Protein AF-G0QFH8-F1 (afdb_monomer)

Nearest PDB structures (foldseek):
  2va8-assembly2_B  TM=8.471E-01  e=3.613E-07  Saccharolobus solfataricus
  2zj8-assembly1_A  TM=8.072E-01  e=3.430E-07  Pyrococcus furiosus
  2zj5-assembly1_A  TM=8.383E-01  e=4.357E-06  Pyrococcus furiosus
  9bh6-assembly1_A  TM=7.697E-01  e=3.164E-03  Homo sapiens
  5a9j-assembly2_B  TM=7.483E-01  e=5.316E-03  Homo sapiens

Secondary structure (DSSP, 8-state):
-PPPPHHHHHHHHHHHHHHGGG-SSPPPPTTSTTHHHHHHHHHHHHHHHHHTTT--HHHHHHHHTPPTTHHHHHHHHHHHHHHHHHHHHHTS---HHHHHHHHHHHHHHHHHHHT--GGGHHHHTSTT--HHHHHHHHHTT--SGGGT--

Sequence (150 aa):
SPRVKDREFEEISQALMDAEKYILEPVPEEWDMEFESFVENMKNSLMMRAWISELDEERIMEKYNIAPGGIRSKMQNADWLLYGAKELVRTKDMDTENNKVQNDLKKLRLRLEHGIKEELLNLIKYDQIGRVRARKLYDYGIRTRKTLER

Solvent-accessible surface area (backbone atoms only — not comparable to full-atom values): 8788 Å² total; per-residue (Å²): 130,87,78,84,48,75,75,54,47,55,57,49,50,53,52,44,66,77,40,49,94,74,55,92,64,84,84,65,51,90,86,41,88,58,26,66,60,51,54,50,51,51,52,52,51,52,50,52,52,41,33,26,65,54,52,56,66,67,60,49,25,65,76,68,72,45,58,92,67,43,64,59,54,52,36,53,53,49,44,55,52,50,50,51,52,45,54,60,51,65,76,46,78,89,46,76,65,49,52,50,51,48,51,53,48,54,51,49,42,56,22,51,74,54,30,30,45,78,83,43,58,62,44,49,81,42,101,83,42,52,50,71,56,37,49,52,38,42,76,72,69,40,58,42,70,82,64,75,78,115

Radius of gyration: 17.85 Å; Cα contacts (8 Å, |Δi|>4): 103; chains: 1; bounding box: 45×38×46 Å

pLDDT: mean 87.67, std 11.32, range [39.19, 97.5]

Foldseek 3Di:
DDDQDPVLVVVLVVLCVVCVVVDPDDQDDPPDPCNVVVSVVSLLVVLLVCLLVVNDPVVSCVVSVADVCRLVVSLVVVLVVLVVVLVVLVVDDDDPVSVVSNVVSVQSNLSSNQSHYSQLPQVVPDPPAGRVNSVVCVVVVNSHVVVVVD

Mean predicted aligned error: 5.98 Å

Structure (mmCIF, N/CA/C/O backbone):
data_AF-G0QFH8-F1
#
_entry.id   AF-G0QFH8-F1
#
loop_
_atom_site.group_PDB
_atom_site.id
_atom_site.type_symbol
_atom_site.label_atom_id
_atom_site.label_alt_id
_atom_site.label_comp_id
_atom_site.label_asym_id
_atom_site.label_entity_id
_atom_site.label_seq_id
_atom_site.pdbx_PDB_ins_code
_atom_site.Cartn_x
_atom_site.Cartn_y
_atom_site.Cartn_z
_atom_site.occupancy
_atom_site.B_iso_or_equiv
_atom_site.auth_seq_id
_atom_site.auth_comp_id
_atom_site.auth_asym_id
_atom_site.auth_atom_id
_atom_site.pdbx_PDB_model_num
ATOM 1 N N . SER A 1 1 ? 21.463 -4.779 -5.655 1.00 39.19 1 SER A N 1
ATOM 2 C CA . SER A 1 1 ? 20.412 -5.268 -4.743 1.00 39.19 1 SER A CA 1
ATOM 3 C C . SER A 1 1 ? 20.473 -6.791 -4.653 1.00 39.19 1 SER A C 1
ATOM 5 O O . SER A 1 1 ? 21.162 -7.385 -5.476 1.00 39.19 1 SER A O 1
ATOM 7 N N . PRO A 1 2 ? 19.889 -7.466 -3.642 1.00 46.34 2 PRO A N 1
ATOM 8 C CA . PRO A 1 2 ? 19.888 -8.929 -3.616 1.00 46.34 2 PRO A CA 1
ATOM 9 C C . PRO A 1 2 ? 19.012 -9.485 -4.753 1.00 46.34 2 PRO A C 1
ATOM 11 O O . PRO A 1 2 ? 17.877 -9.049 -4.923 1.00 46.34 2 PRO A O 1
ATOM 14 N N . ARG A 1 3 ? 19.563 -10.440 -5.513 1.00 57.16 3 ARG A N 1
ATOM 15 C CA . ARG A 1 3 ? 18.937 -11.128 -6.657 1.00 57.16 3 ARG A CA 1
ATOM 16 C C . ARG A 1 3 ? 17.608 -11.776 -6.247 1.00 57.16 3 ARG A C 1
ATOM 18 O O . ARG A 1 3 ? 17.550 -12.442 -5.212 1.00 57.16 3 ARG A O 1
ATOM 25 N N . VAL A 1 4 ? 16.567 -11.586 -7.055 1.00 60.78 4 VAL A N 1
ATOM 26 C CA . VAL A 1 4 ? 15.242 -12.210 -6.880 1.00 60.78 4 VAL A CA 1
ATOM 27 C C . VAL A 1 4 ? 15.413 -13.730 -6.904 1.00 60.78 4 VAL A C 1
ATOM 29 O O . VAL A 1 4 ? 16.074 -14.260 -7.794 1.00 60.78 4 VAL A O 1
ATOM 32 N N . LYS A 1 5 ? 14.881 -14.433 -5.901 1.00 64.62 5 LYS A N 1
ATOM 33 C CA . LYS A 1 5 ? 14.944 -15.903 -5.835 1.00 64.62 5 LYS A CA 1
ATOM 34 C C . LYS A 1 5 ? 13.899 -16.514 -6.773 1.00 64.62 5 LYS A C 1
ATOM 36 O O . LYS A 1 5 ? 12.812 -15.960 -6.889 1.00 64.62 5 LYS A O 1
ATOM 41 N N . ASP A 1 6 ? 14.150 -17.701 -7.324 1.00 64.44 6 ASP A N 1
ATOM 42 C CA . ASP A 1 6 ? 13.234 -18.381 -8.266 1.00 64.44 6 ASP A CA 1
ATOM 43 C C . ASP A 1 6 ? 11.779 -18.470 -7.760 1.00 64.44 6 ASP A C 1
ATOM 45 O O . ASP A 1 6 ? 10.831 -18.253 -8.508 1.00 64.44 6 ASP A O 1
ATOM 49 N N . ARG A 1 7 ? 11.578 -18.690 -6.451 1.00 66.31 7 ARG A N 1
ATOM 50 C CA . ARG A 1 7 ? 10.234 -18.718 -5.842 1.00 66.31 7 ARG A CA 1
ATOM 51 C C . ARG A 1 7 ? 9.554 -17.344 -5.780 1.00 66.31 7 ARG A C 1
ATOM 53 O O . ARG A 1 7 ? 8.333 -17.258 -5.806 1.00 66.31 7 ARG A O 1
ATOM 60 N N . GLU A 1 8 ? 10.327 -16.270 -5.631 1.00 72.06 8 GLU A N 1
ATOM 61 C CA . GLU A 1 8 ? 9.797 -14.902 -5.705 1.00 72.06 8 GLU A CA 1
ATOM 62 C C . GLU A 1 8 ? 9.424 -14.552 -7.151 1.00 72.06 8 GLU A C 1
ATOM 64 O O . GLU A 1 8 ? 8.462 -13.819 -7.370 1.00 72.06 8 GLU A O 1
ATOM 69 N N . PHE A 1 9 ? 10.147 -15.109 -8.126 1.00 77.62 9 PHE A N 1
ATOM 70 C CA . PHE A 1 9 ? 9.899 -14.878 -9.544 1.00 77.62 9 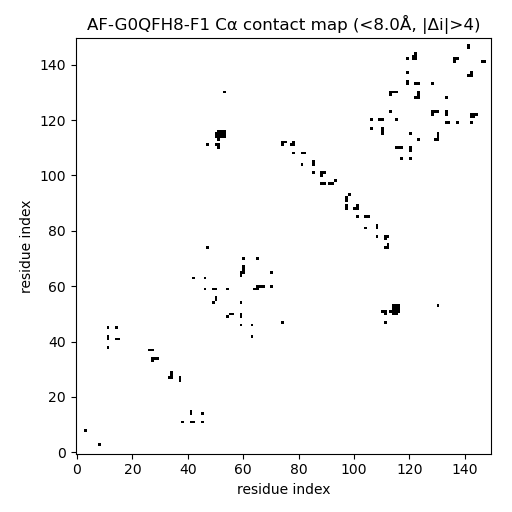PHE A CA 1
ATOM 71 C C . PHE A 1 9 ? 8.551 -15.437 -10.007 1.00 77.62 9 PHE A C 1
ATOM 73 O O . PHE A 1 9 ? 7.846 -14.767 -10.755 1.00 77.62 9 PHE A O 1
ATOM 80 N N . GLU A 1 10 ? 8.142 -16.609 -9.515 1.00 83.81 10 GLU A N 1
ATOM 81 C CA . GLU A 1 10 ? 6.825 -17.188 -9.819 1.00 83.81 10 GLU A CA 1
ATOM 82 C C . GLU A 1 10 ? 5.674 -16.299 -9.311 1.00 83.81 10 GLU A C 1
ATOM 84 O O . GLU A 1 10 ? 4.750 -15.983 -10.059 1.00 83.81 10 GLU A O 1
ATOM 89 N N . GLU A 1 11 ? 5.755 -15.814 -8.064 1.00 87.69 11 GLU A N 1
ATOM 90 C CA . GLU A 1 11 ? 4.745 -14.902 -7.505 1.00 87.69 11 GLU A CA 1
ATOM 91 C C . GLU A 1 11 ? 4.701 -13.568 -8.263 1.00 87.69 11 GLU A C 1
ATOM 93 O O . GLU A 1 11 ? 3.619 -13.037 -8.524 1.00 87.69 11 GLU A O 1
ATOM 98 N N . ILE A 1 12 ? 5.867 -13.024 -8.623 1.00 88.81 12 ILE A N 1
ATOM 99 C CA . ILE A 1 12 ? 5.962 -11.781 -9.394 1.00 88.81 12 ILE A CA 1
ATOM 100 C C . ILE A 1 12 ? 5.398 -11.976 -10.802 1.00 88.81 12 ILE A C 1
ATOM 102 O O . ILE A 1 12 ? 4.635 -11.127 -11.254 1.00 88.81 12 ILE A O 1
ATOM 106 N N . SER A 1 13 ? 5.703 -13.094 -11.457 1.00 87.56 13 SER A N 1
ATOM 107 C CA . SER A 1 13 ? 5.196 -13.419 -12.794 1.00 87.56 13 SER A CA 1
ATOM 108 C C . SER A 1 13 ? 3.678 -13.557 -12.791 1.00 87.56 13 SER A C 1
ATOM 110 O O . SER A 1 13 ? 3.005 -12.972 -13.635 1.00 87.56 13 SER A O 1
ATOM 112 N N . GLN A 1 14 ? 3.110 -14.248 -11.798 1.00 90.50 14 GLN A N 1
ATOM 113 C CA . GLN A 1 14 ? 1.656 -14.339 -11.665 1.00 90.50 14 GLN A CA 1
ATOM 114 C C . GLN A 1 14 ? 1.031 -12.960 -11.425 1.00 90.50 14 GLN A C 1
ATOM 116 O O . GLN A 1 14 ? 0.042 -12.595 -12.057 1.00 90.50 14 GLN A O 1
ATOM 121 N N . ALA A 1 15 ? 1.622 -12.163 -10.533 1.00 90.69 15 ALA A N 1
ATOM 122 C CA . ALA A 1 15 ? 1.137 -10.816 -10.261 1.00 90.69 15 ALA A CA 1
ATOM 123 C C . ALA A 1 15 ? 1.234 -9.894 -11.480 1.00 90.69 15 ALA A C 1
ATOM 125 O O . ALA A 1 15 ? 0.400 -9.002 -11.628 1.00 90.69 15 ALA A O 1
ATOM 126 N N . LEU A 1 16 ? 2.237 -10.103 -12.332 1.00 90.31 16 LEU A N 1
ATOM 127 C CA . LEU A 1 16 ? 2.412 -9.391 -13.585 1.00 90.31 16 LEU A CA 1
ATOM 128 C C . LEU A 1 16 ? 1.297 -9.736 -14.573 1.00 90.31 16 LEU A C 1
ATOM 130 O O . LEU A 1 16 ? 0.679 -8.822 -15.106 1.00 90.31 16 LEU A O 1
ATOM 134 N N . MET A 1 17 ? 0.981 -11.022 -14.745 1.00 89.31 17 MET A N 1
ATOM 135 C CA . MET A 1 17 ? -0.143 -11.460 -15.583 1.00 89.31 17 MET A CA 1
ATOM 136 C C . MET A 1 17 ? -1.471 -10.857 -15.100 1.00 89.31 17 MET A C 1
ATOM 138 O O . MET A 1 17 ? -2.245 -10.328 -15.893 1.00 89.31 17 MET A O 1
ATOM 142 N N . ASP A 1 18 ? -1.716 -10.855 -13.785 1.00 90.88 18 ASP A N 1
ATOM 143 C CA . ASP A 1 18 ? -2.934 -10.269 -13.207 1.00 90.88 18 ASP A CA 1
ATOM 144 C C . ASP A 1 18 ? -3.017 -8.743 -13.419 1.00 90.88 18 ASP A C 1
ATOM 146 O O . ASP A 1 18 ? -4.111 -8.165 -13.482 1.00 90.88 18 ASP A O 1
ATOM 150 N N . ALA A 1 19 ? -1.859 -8.079 -13.475 1.00 88.94 19 ALA A N 1
ATOM 151 C CA . ALA A 1 19 ? -1.735 -6.631 -13.557 1.00 88.94 19 ALA A CA 1
ATOM 152 C C . ALA A 1 19 ? -1.512 -6.099 -14.979 1.00 88.94 19 ALA A C 1
ATOM 154 O O . ALA A 1 19 ? -1.596 -4.886 -15.149 1.00 88.94 19 ALA A O 1
ATOM 155 N N . GLU A 1 20 ? -1.278 -6.962 -15.972 1.00 88.19 20 GLU A N 1
ATOM 156 C CA . GLU A 1 20 ? -0.832 -6.625 -17.335 1.00 88.19 20 GLU A CA 1
ATOM 157 C C . GLU A 1 20 ? -1.610 -5.449 -17.939 1.00 88.19 20 GLU A C 1
ATOM 159 O O . GLU A 1 20 ? -1.031 -4.460 -18.380 1.00 88.19 20 GLU A O 1
ATOM 164 N N . LYS A 1 21 ? -2.943 -5.487 -17.844 1.00 89.38 21 LYS A N 1
ATOM 165 C CA . LYS A 1 21 ? -3.837 -4.446 -18.380 1.00 89.38 21 LYS A CA 1
ATOM 166 C C . LYS A 1 21 ? -3.710 -3.061 -17.727 1.00 89.38 21 LYS A C 1
ATOM 168 O O . LYS A 1 21 ? -4.331 -2.112 -18.198 1.00 89.38 21 LYS A O 1
ATOM 173 N N . TYR A 1 22 ? -3.012 -2.957 -16.601 1.00 87.94 22 TYR A N 1
ATOM 174 C CA . TYR A 1 22 ? -2.794 -1.715 -15.859 1.00 87.94 22 TYR A CA 1
ATOM 175 C C . TYR A 1 22 ? -1.369 -1.173 -16.018 1.00 87.94 22 TYR A C 1
ATOM 177 O O . TYR A 1 22 ? -1.083 -0.084 -15.519 1.00 87.94 22 TYR A O 1
ATOM 185 N N . ILE A 1 23 ? -0.474 -1.917 -16.671 1.00 88.94 23 ILE A N 1
ATOM 186 C CA . ILE A 1 23 ? 0.908 -1.496 -16.894 1.00 88.94 23 ILE A CA 1
ATOM 187 C C . ILE A 1 23 ? 0.917 -0.499 -18.052 1.00 88.94 23 ILE A C 1
ATOM 189 O O . ILE A 1 23 ? 0.347 -0.746 -19.111 1.00 88.94 23 ILE A O 1
ATOM 193 N N . LEU A 1 24 ? 1.523 0.665 -17.821 1.00 88.19 24 LEU A N 1
ATOM 194 C CA . LEU A 1 24 ? 1.532 1.773 -18.784 1.00 88.19 24 LEU A CA 1
ATOM 195 C C . LEU A 1 24 ? 2.690 1.687 -19.786 1.00 88.19 24 LEU A C 1
ATOM 197 O O . LEU A 1 24 ? 2.717 2.436 -20.760 1.00 88.19 24 LEU A O 1
ATOM 201 N N . GLU A 1 25 ? 3.638 0.790 -19.533 1.00 88.00 25 GLU A N 1
ATOM 202 C CA . GLU A 1 25 ? 4.867 0.596 -20.294 1.00 88.00 25 GLU A CA 1
ATOM 203 C C . GLU A 1 25 ? 5.018 -0.893 -20.643 1.00 88.00 25 GLU A C 1
ATOM 205 O O . GLU A 1 25 ? 4.493 -1.746 -19.921 1.00 88.00 25 GLU A O 1
ATOM 210 N N . PRO A 1 26 ? 5.710 -1.241 -21.739 1.00 89.38 26 PRO A N 1
ATOM 211 C CA . PRO A 1 26 ? 6.034 -2.631 -22.035 1.00 89.38 26 PRO A CA 1
ATOM 212 C C . PRO A 1 26 ? 6.816 -3.275 -20.887 1.00 89.38 26 PRO A C 1
ATOM 214 O O . PRO A 1 26 ? 7.676 -2.637 -20.280 1.00 89.38 26 PRO A O 1
ATOM 217 N N . VAL A 1 27 ? 6.533 -4.547 -20.608 1.00 90.81 27 VAL A N 1
ATOM 218 C CA . VAL A 1 27 ? 7.342 -5.337 -19.675 1.00 90.81 27 VAL A CA 1
ATOM 219 C C . VAL A 1 27 ? 8.731 -5.532 -20.297 1.00 90.81 27 VAL A C 1
ATOM 221 O O . VAL A 1 27 ? 8.790 -6.041 -21.417 1.00 90.81 27 VAL A O 1
ATOM 224 N N . PRO A 1 28 ? 9.826 -5.141 -19.616 1.00 91.94 28 PRO A N 1
ATOM 225 C CA . PRO A 1 28 ? 11.178 -5.375 -20.117 1.00 91.94 28 PRO A CA 1
ATOM 226 C C . PRO A 1 28 ? 11.508 -6.870 -20.188 1.00 91.94 28 PRO A C 1
ATOM 228 O O . PRO A 1 28 ? 11.037 -7.657 -19.363 1.00 91.94 28 PRO A O 1
ATOM 231 N N . GLU A 1 29 ? 12.358 -7.245 -21.133 1.00 90.00 29 GLU A N 1
ATOM 232 C CA . GLU A 1 29 ? 12.920 -8.590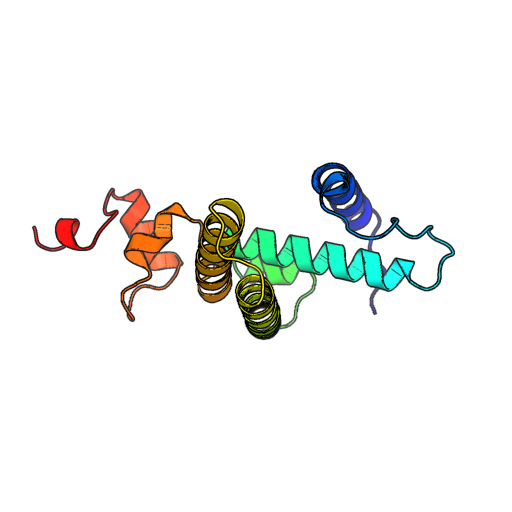 -21.251 1.00 90.00 29 GLU A CA 1
ATOM 233 C C . GLU A 1 29 ? 14.065 -8.797 -20.246 1.00 90.00 29 GLU A C 1
ATOM 235 O O . GLU A 1 29 ? 14.674 -7.841 -19.774 1.00 90.00 29 GLU A O 1
ATOM 240 N N . GLU A 1 30 ? 14.425 -10.046 -19.934 1.00 87.88 30 GLU A N 1
ATOM 241 C CA . GLU A 1 30 ? 15.436 -10.349 -18.897 1.00 87.88 30 GLU A CA 1
ATOM 242 C C . GLU A 1 30 ? 16.832 -9.761 -19.171 1.00 87.88 30 GLU A C 1
ATOM 244 O O . GLU A 1 30 ? 17.624 -9.570 -18.244 1.00 87.88 30 GLU A O 1
ATOM 249 N N . TRP A 1 31 ? 17.156 -9.510 -20.440 1.00 89.19 31 TRP A N 1
ATOM 250 C CA . TRP A 1 31 ? 18.428 -8.920 -20.864 1.00 89.19 31 TRP A CA 1
ATOM 251 C C . TRP A 1 31 ? 18.394 -7.387 -20.941 1.00 89.19 31 TRP A C 1
ATOM 253 O O . TRP A 1 31 ? 19.439 -6.781 -21.195 1.00 89.19 31 TRP A O 1
ATOM 263 N N . ASP A 1 32 ? 17.234 -6.762 -20.731 1.00 94.00 32 ASP A N 1
ATOM 264 C CA . ASP A 1 32 ? 17.103 -5.308 -20.711 1.00 94.00 32 ASP A CA 1
ATOM 265 C C . ASP A 1 32 ? 17.663 -4.733 -19.403 1.00 94.00 32 ASP A C 1
ATOM 267 O O . ASP A 1 32 ? 17.572 -5.331 -18.326 1.00 94.00 32 ASP A O 1
ATOM 271 N N . MET A 1 33 ? 18.241 -3.531 -19.475 1.00 92.88 33 MET A N 1
ATOM 272 C CA . MET A 1 33 ? 18.875 -2.888 -18.315 1.00 92.88 33 MET A CA 1
ATOM 273 C C . MET A 1 33 ? 17.852 -2.536 -17.226 1.00 92.88 33 MET A C 1
ATOM 275 O O . MET A 1 33 ? 18.179 -2.480 -16.040 1.00 92.8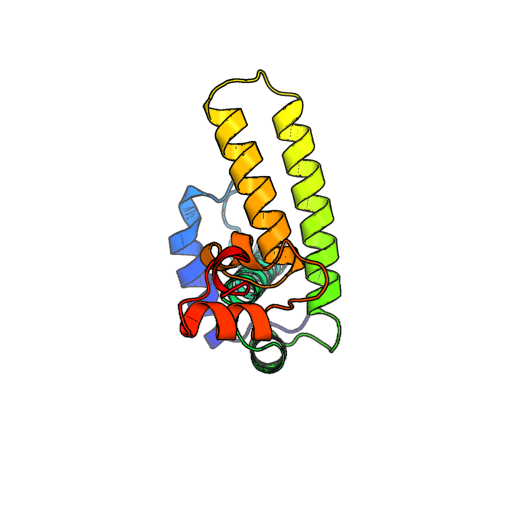8 33 MET A O 1
ATOM 279 N N . GLU A 1 34 ? 16.605 -2.306 -17.624 1.00 93.00 34 GLU A N 1
ATOM 280 C CA . GLU A 1 34 ? 15.500 -1.891 -16.772 1.00 93.00 34 GLU A CA 1
ATOM 281 C C . GLU A 1 34 ? 14.857 -3.070 -16.025 1.00 93.00 34 GLU A C 1
ATOM 283 O O . GLU A 1 34 ? 14.150 -2.842 -15.037 1.00 93.00 34 GLU A O 1
ATOM 288 N N . PHE A 1 35 ? 15.121 -4.317 -16.437 1.00 90.69 35 PHE A N 1
ATOM 289 C CA . PHE A 1 35 ? 14.437 -5.511 -15.934 1.00 90.69 35 PHE A CA 1
ATOM 290 C C . PHE A 1 35 ? 14.544 -5.673 -14.416 1.00 90.69 35 PHE A C 1
ATOM 292 O O . PHE A 1 35 ? 13.534 -5.854 -13.733 1.00 90.69 35 PHE A O 1
ATOM 299 N N . GLU A 1 36 ? 15.751 -5.537 -13.854 1.00 89.31 36 GLU A N 1
ATOM 300 C CA . GLU A 1 36 ? 15.959 -5.657 -12.403 1.00 89.31 36 GLU A CA 1
ATOM 301 C C . GLU A 1 36 ? 15.133 -4.609 -11.641 1.00 89.31 36 GLU A C 1
ATOM 303 O O . GLU A 1 36 ? 14.459 -4.933 -10.660 1.00 89.31 36 GLU A O 1
ATOM 308 N N . SER A 1 37 ? 15.123 -3.365 -12.132 1.00 91.75 37 SER A N 1
ATOM 309 C CA . SER A 1 37 ? 14.357 -2.278 -11.517 1.00 91.75 37 SER A CA 1
ATOM 310 C C . SER A 1 37 ? 12.845 -2.504 -11.618 1.00 91.75 37 SER A C 1
ATOM 312 O O . SER A 1 37 ? 12.106 -2.243 -10.666 1.00 91.75 37 SER A O 1
ATOM 314 N N . PHE A 1 38 ? 12.379 -3.058 -12.738 1.00 91.62 38 PHE A N 1
ATOM 315 C CA . PHE A 1 38 ? 10.977 -3.378 -12.963 1.00 91.62 38 PHE A CA 1
ATOM 316 C C . PHE A 1 38 ? 10.492 -4.474 -12.005 1.00 91.62 38 PHE A C 1
ATOM 318 O O . PHE A 1 38 ? 9.475 -4.315 -11.324 1.00 91.62 38 PHE A O 1
ATOM 325 N N . VAL A 1 39 ? 11.259 -5.557 -11.871 1.00 90.44 39 VAL A N 1
ATOM 326 C CA . VAL A 1 39 ? 10.961 -6.648 -10.934 1.00 90.44 39 VAL A CA 1
ATOM 327 C C . VAL A 1 39 ? 10.995 -6.153 -9.480 1.00 90.44 39 VAL A C 1
ATOM 329 O O . VAL A 1 39 ? 10.133 -6.525 -8.677 1.00 90.44 39 VAL A O 1
ATOM 332 N N . GLU A 1 40 ? 11.923 -5.256 -9.128 1.00 90.19 40 GLU A N 1
ATOM 333 C CA . GLU A 1 40 ? 11.949 -4.616 -7.806 1.00 90.19 40 GLU A CA 1
ATOM 334 C C . GLU A 1 40 ? 10.689 -3.764 -7.553 1.00 90.19 40 GLU A C 1
ATOM 336 O O . GLU A 1 40 ? 10.099 -3.824 -6.466 1.00 90.19 40 GLU A O 1
ATOM 341 N N . ASN A 1 41 ? 10.216 -3.021 -8.556 1.00 91.50 41 ASN A N 1
ATOM 342 C CA . ASN A 1 41 ? 8.973 -2.250 -8.477 1.00 91.50 41 ASN A CA 1
ATOM 343 C C . ASN A 1 41 ? 7.743 -3.151 -8.292 1.00 91.50 41 ASN A C 1
ATOM 345 O O . ASN A 1 41 ? 6.870 -2.852 -7.464 1.00 91.50 41 ASN A O 1
ATOM 349 N N . MET A 1 42 ? 7.700 -4.292 -8.981 1.00 91.62 42 MET A N 1
ATOM 350 C CA . MET A 1 42 ? 6.655 -5.300 -8.789 1.00 91.62 42 MET A CA 1
ATOM 351 C C . MET A 1 42 ? 6.687 -5.876 -7.371 1.00 91.62 42 MET A C 1
ATOM 353 O O . MET A 1 42 ? 5.657 -5.914 -6.692 1.00 91.62 42 MET A O 1
ATOM 357 N N . LYS A 1 43 ? 7.872 -6.228 -6.858 1.00 92.31 43 LYS A N 1
ATOM 358 C CA . LYS A 1 43 ? 8.047 -6.689 -5.472 1.00 92.31 43 LYS A CA 1
ATOM 359 C C . LYS A 1 43 ? 7.577 -5.644 -4.453 1.00 92.31 43 LYS A C 1
ATOM 361 O O . LYS A 1 43 ? 6.895 -5.988 -3.485 1.00 92.31 43 LYS A O 1
ATOM 366 N N . ASN A 1 44 ? 7.884 -4.366 -4.675 1.00 93.44 44 ASN A N 1
ATOM 367 C CA . ASN A 1 44 ? 7.418 -3.271 -3.821 1.00 93.44 44 ASN A CA 1
ATOM 368 C C . ASN A 1 44 ? 5.887 -3.149 -3.830 1.00 93.44 44 ASN A C 1
ATOM 370 O O . ASN A 1 44 ? 5.276 -2.999 -2.769 1.00 93.44 44 ASN A O 1
ATOM 374 N N . SER A 1 45 ? 5.265 -3.278 -5.001 1.00 93.94 45 SER A N 1
ATOM 375 C CA . SER A 1 45 ? 3.807 -3.247 -5.159 1.00 93.94 45 SER A CA 1
ATOM 376 C C . SER A 1 45 ? 3.128 -4.420 -4.440 1.00 93.94 45 SER A C 1
ATOM 378 O O . SER A 1 45 ? 2.127 -4.236 -3.744 1.00 93.94 45 SER A O 1
ATOM 380 N N . LEU A 1 46 ? 3.707 -5.622 -4.519 1.00 94.69 46 LEU A N 1
ATOM 381 C CA . LEU A 1 46 ? 3.250 -6.806 -3.781 1.00 94.69 46 LEU A CA 1
ATOM 382 C C . LEU A 1 46 ? 3.344 -6.632 -2.263 1.00 94.69 46 LEU A C 1
ATOM 384 O O . LEU A 1 46 ? 2.416 -6.991 -1.532 1.00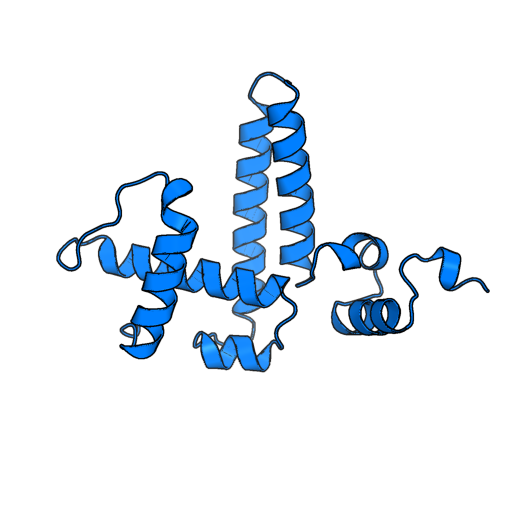 94.69 46 LEU A O 1
ATOM 388 N N . MET A 1 47 ? 4.435 -6.034 -1.786 1.00 96.19 47 MET A N 1
ATOM 389 C CA . MET A 1 47 ? 4.619 -5.703 -0.374 1.00 96.19 47 MET A CA 1
ATOM 390 C C . MET A 1 47 ? 3.552 -4.711 0.110 1.00 96.19 47 MET A C 1
ATOM 392 O O . MET A 1 47 ? 2.885 -4.966 1.115 1.00 96.19 47 MET A O 1
ATOM 396 N N . MET A 1 48 ? 3.312 -3.633 -0.645 1.00 97.31 48 MET A N 1
ATOM 397 C CA . MET A 1 48 ? 2.246 -2.663 -0.361 1.00 97.31 48 MET A CA 1
ATOM 398 C C . MET A 1 48 ? 0.865 -3.329 -0.344 1.00 97.31 48 MET A C 1
ATOM 400 O O . MET A 1 48 ? 0.054 -3.063 0.546 1.00 97.31 48 MET A O 1
ATOM 404 N N . ARG A 1 49 ? 0.604 -4.249 -1.281 1.00 96.00 49 ARG A N 1
ATOM 405 C CA . ARG A 1 49 ? -0.635 -5.037 -1.328 1.00 96.00 49 ARG A CA 1
ATOM 406 C C . ARG A 1 49 ? -0.805 -5.909 -0.084 1.00 96.00 49 ARG A C 1
ATOM 408 O O . ARG A 1 49 ? -1.907 -5.976 0.459 1.00 96.00 49 ARG A O 1
ATOM 415 N N . ALA A 1 50 ? 0.261 -6.555 0.385 1.00 97.19 50 ALA A N 1
ATOM 416 C CA . ALA A 1 50 ? 0.240 -7.348 1.613 1.00 97.19 50 ALA A CA 1
ATOM 417 C C . ALA A 1 50 ? -0.047 -6.477 2.847 1.00 97.19 50 ALA A C 1
ATOM 419 O O . ALA A 1 50 ? -0.870 -6.850 3.685 1.00 97.19 50 ALA A O 1
ATOM 420 N N . TRP A 1 51 ? 0.556 -5.287 2.912 1.00 97.50 51 TRP A N 1
ATOM 421 C CA . TRP A 1 51 ? 0.322 -4.307 3.973 1.00 97.50 51 TRP A CA 1
ATOM 422 C C . TRP A 1 51 ? -1.148 -3.871 4.061 1.00 97.50 51 TRP A C 1
ATOM 424 O O . TRP A 1 51 ? -1.770 -4.017 5.112 1.00 97.50 51 TRP A O 1
ATOM 434 N N . ILE A 1 52 ? -1.756 -3.438 2.951 1.00 97.50 52 ILE A N 1
ATOM 435 C CA . ILE A 1 52 ? -3.180 -3.038 2.913 1.00 97.50 52 ILE A CA 1
ATOM 436 C C . ILE A 1 52 ? -4.161 -4.223 2.958 1.00 97.50 52 ILE A C 1
ATOM 438 O O . ILE A 1 52 ? -5.379 -4.022 2.931 1.00 97.50 52 ILE A O 1
ATOM 442 N N . SER A 1 53 ? -3.641 -5.452 2.968 1.00 97.38 53 SER A N 1
ATOM 443 C CA . SER A 1 53 ? -4.396 -6.687 3.211 1.00 97.38 53 SER A CA 1
ATOM 444 C C . SER A 1 53 ? -4.307 -7.142 4.669 1.00 97.38 53 SER A C 1
ATOM 446 O O . SER A 1 53 ? -4.849 -8.196 4.999 1.00 97.38 53 SER A O 1
ATOM 448 N N . GLU A 1 54 ? -3.672 -6.338 5.529 1.00 97.00 54 GLU A N 1
ATOM 449 C CA . GLU A 1 54 ? -3.498 -6.570 6.967 1.00 97.00 54 GLU A CA 1
ATOM 450 C C . GLU A 1 54 ? -2.624 -7.782 7.298 1.0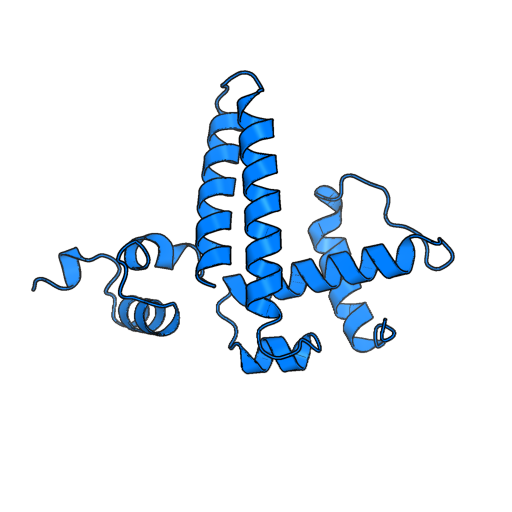0 97.00 54 GLU A C 1
ATOM 452 O O . GLU A 1 54 ? -2.796 -8.417 8.340 1.00 97.00 54 GLU A O 1
ATOM 457 N N . LEU A 1 55 ? -1.658 -8.103 6.430 1.00 96.81 55 LEU A N 1
ATOM 458 C CA . LEU A 1 55 ? -0.632 -9.071 6.796 1.00 96.81 55 LEU A CA 1
ATOM 459 C C . LEU A 1 55 ? 0.223 -8.514 7.947 1.00 96.81 55 LEU A C 1
ATOM 461 O O . LEU A 1 55 ? 0.495 -7.309 8.035 1.00 96.81 55 LEU A O 1
ATOM 465 N N . ASP A 1 56 ? 0.624 -9.411 8.846 1.00 94.88 56 ASP A N 1
ATOM 466 C CA . ASP A 1 56 ? 1.473 -9.072 9.979 1.00 94.88 56 ASP A CA 1
ATOM 467 C C . ASP A 1 56 ? 2.805 -8.438 9.531 1.00 94.88 56 ASP A C 1
ATOM 469 O O . ASP A 1 56 ? 3.351 -8.788 8.486 1.00 94.88 56 ASP A O 1
ATOM 473 N N . GLU A 1 57 ? 3.289 -7.462 10.301 1.00 94.50 57 GLU A N 1
ATOM 474 C CA . GLU A 1 57 ? 4.462 -6.659 9.932 1.00 94.50 57 GLU A CA 1
ATOM 475 C C . GLU A 1 57 ? 5.739 -7.504 9.885 1.00 94.50 57 GLU A C 1
ATOM 477 O O . GLU A 1 57 ? 6.489 -7.402 8.915 1.00 94.50 57 GLU A O 1
ATOM 482 N N . GLU A 1 58 ? 5.927 -8.406 10.849 1.00 95.06 58 GLU A N 1
ATOM 483 C CA . GLU A 1 58 ? 7.071 -9.320 10.887 1.00 95.06 58 GLU A CA 1
ATOM 484 C C . GLU A 1 58 ? 7.046 -10.251 9.669 1.00 95.06 58 GLU A C 1
ATOM 486 O O . GLU A 1 58 ? 8.032 -10.364 8.943 1.00 95.06 58 GLU A O 1
ATOM 491 N N . ARG A 1 59 ? 5.869 -10.795 9.331 1.00 96.12 59 ARG A N 1
ATOM 492 C CA . ARG A 1 59 ? 5.694 -11.628 8.126 1.00 96.12 59 ARG A CA 1
ATOM 493 C C . ARG A 1 59 ? 5.989 -10.879 6.828 1.00 96.12 59 ARG A C 1
ATOM 495 O O . ARG A 1 59 ? 6.522 -11.471 5.889 1.00 96.12 59 ARG A O 1
ATOM 502 N N . ILE A 1 60 ? 5.615 -9.602 6.732 1.00 96.00 60 ILE A N 1
ATOM 503 C CA . ILE A 1 60 ? 5.944 -8.768 5.566 1.00 96.00 60 ILE A CA 1
ATOM 504 C C . ILE A 1 60 ? 7.459 -8.554 5.499 1.00 96.00 60 ILE A C 1
ATOM 506 O O . ILE A 1 60 ? 8.049 -8.708 4.428 1.00 96.00 60 ILE A O 1
ATOM 510 N N . MET A 1 61 ? 8.093 -8.222 6.624 1.00 94.94 61 MET A N 1
ATOM 511 C CA . MET A 1 61 ? 9.536 -8.002 6.693 1.00 94.94 61 MET A CA 1
ATOM 512 C C . MET A 1 61 ? 10.324 -9.241 6.271 1.00 94.94 61 MET A C 1
ATOM 514 O O . MET A 1 61 ? 11.208 -9.133 5.422 1.00 94.94 61 MET A O 1
ATOM 518 N N . GLU A 1 62 ? 9.957 -10.413 6.787 1.00 94.00 62 GLU A N 1
ATOM 519 C CA . GLU A 1 62 ? 10.560 -11.693 6.415 1.00 94.00 62 GLU A CA 1
ATOM 520 C C . GLU A 1 62 ? 10.342 -12.016 4.934 1.00 94.00 62 GLU A C 1
ATOM 522 O O . GLU A 1 62 ? 11.299 -12.290 4.208 1.00 94.00 62 GLU A O 1
ATOM 527 N N . LYS A 1 63 ? 9.088 -11.953 4.460 1.00 92.75 63 LYS A N 1
ATOM 528 C CA . LYS A 1 63 ? 8.735 -12.344 3.088 1.00 92.75 63 LYS A CA 1
ATOM 529 C C . LYS A 1 63 ? 9.424 -11.471 2.042 1.00 92.75 63 LYS A C 1
ATOM 531 O O . LYS A 1 63 ? 9.872 -11.987 1.024 1.00 92.75 63 LYS A O 1
ATOM 536 N N . TYR A 1 64 ? 9.488 -10.161 2.272 1.00 92.31 64 TYR A N 1
ATOM 537 C CA . TYR A 1 64 ? 10.010 -9.206 1.294 1.00 92.31 64 TYR A CA 1
ATOM 538 C C . TYR A 1 64 ? 11.445 -8.748 1.592 1.00 92.31 64 TYR A C 1
ATOM 540 O O . TYR A 1 64 ? 11.970 -7.917 0.850 1.00 92.31 64 TYR A O 1
ATOM 548 N N . ASN A 1 65 ? 12.093 -9.316 2.616 1.00 91.75 65 ASN A N 1
ATOM 549 C CA . ASN A 1 65 ? 13.444 -8.972 3.069 1.00 91.75 65 ASN A CA 1
ATOM 550 C C . ASN A 1 65 ? 13.605 -7.467 3.370 1.00 91.75 65 ASN A C 1
ATOM 552 O O . ASN A 1 65 ? 14.509 -6.802 2.861 1.00 91.75 65 ASN A O 1
ATOM 556 N N . ILE A 1 66 ? 12.677 -6.916 4.159 1.00 92.94 66 ILE A N 1
ATOM 557 C CA . ILE A 1 66 ? 12.629 -5.495 4.527 1.00 92.94 66 ILE A CA 1
ATOM 558 C C . ILE A 1 66 ? 13.156 -5.306 5.950 1.00 92.94 66 ILE A C 1
ATOM 560 O O . ILE A 1 66 ? 12.716 -5.974 6.881 1.00 92.94 66 ILE A O 1
ATOM 564 N N . ALA A 1 67 ? 14.077 -4.357 6.123 1.00 92.62 67 ALA A N 1
ATOM 565 C CA . ALA A 1 67 ? 14.615 -3.994 7.431 1.00 92.62 67 ALA A CA 1
ATOM 566 C C . ALA A 1 67 ? 13.550 -3.341 8.342 1.00 92.62 67 ALA A C 1
ATOM 568 O O . ALA A 1 67 ? 12.592 -2.746 7.832 1.00 92.62 67 ALA A O 1
ATOM 569 N N . PRO A 1 68 ? 13.729 -3.374 9.680 1.00 89.50 68 PRO A N 1
ATOM 570 C CA . PRO A 1 68 ? 12.858 -2.663 10.614 1.00 89.50 68 PRO A CA 1
ATOM 571 C C . PRO A 1 68 ? 12.659 -1.193 10.218 1.00 89.50 68 PRO A C 1
ATOM 573 O O . PRO A 1 68 ? 13.611 -0.498 9.867 1.00 89.50 68 PRO A O 1
ATOM 576 N N . GLY A 1 69 ? 11.411 -0.720 10.234 1.00 92.56 69 GLY A N 1
ATOM 577 C CA . GLY A 1 69 ? 11.046 0.635 9.799 1.00 92.56 69 GLY A CA 1
ATOM 578 C C . GLY A 1 69 ? 10.964 0.834 8.278 1.00 92.56 69 GLY A C 1
ATOM 579 O O . GLY A 1 69 ? 10.385 1.822 7.826 1.00 92.56 69 GLY A O 1
ATOM 580 N N . GLY A 1 70 ? 11.448 -0.116 7.471 1.00 95.06 70 GLY A N 1
ATOM 581 C CA . GLY A 1 70 ? 11.430 -0.023 6.011 1.00 95.06 70 GLY A CA 1
ATOM 582 C C . GLY A 1 70 ? 10.022 0.003 5.411 1.00 95.06 70 GLY A C 1
ATOM 583 O O . GLY A 1 70 ? 9.798 0.696 4.419 1.00 95.06 70 GLY A O 1
ATOM 584 N N . ILE A 1 71 ? 9.051 -0.679 6.033 1.00 94.88 71 ILE A N 1
ATOM 585 C CA . ILE A 1 71 ? 7.638 -0.611 5.621 1.00 94.88 71 ILE A CA 1
ATOM 586 C C . ILE A 1 71 ? 7.125 0.822 5.757 1.00 94.88 71 ILE A C 1
ATOM 588 O O . ILE A 1 71 ? 6.588 1.369 4.797 1.00 94.88 71 ILE A O 1
ATOM 592 N N . ARG A 1 72 ? 7.357 1.461 6.911 1.00 93.19 72 ARG A N 1
ATOM 593 C CA . ARG A 1 72 ? 6.934 2.844 7.162 1.00 93.19 72 ARG A CA 1
ATOM 594 C C . ARG A 1 72 ? 7.548 3.813 6.153 1.00 93.19 72 ARG A C 1
ATOM 596 O O . ARG A 1 72 ? 6.820 4.628 5.593 1.00 93.19 72 ARG A O 1
ATOM 603 N N . SER A 1 73 ? 8.845 3.689 5.871 1.00 95.06 73 SER A N 1
ATOM 604 C CA . SER A 1 73 ? 9.519 4.517 4.861 1.00 95.06 73 SER A CA 1
ATOM 605 C C . SER A 1 73 ? 8.917 4.323 3.466 1.00 95.06 73 SER A C 1
ATOM 607 O O . SER A 1 73 ? 8.662 5.293 2.755 1.00 95.06 73 SER A O 1
ATOM 609 N N . LYS A 1 74 ? 8.616 3.077 3.074 1.00 95.56 74 LYS A N 1
ATOM 610 C CA . LYS A 1 74 ? 7.960 2.792 1.789 1.00 95.56 74 LYS A CA 1
ATOM 611 C C . LYS A 1 74 ? 6.525 3.330 1.733 1.00 95.56 74 LYS A C 1
ATOM 613 O O . LYS A 1 74 ? 6.133 3.833 0.684 1.00 95.56 74 LYS A O 1
ATOM 618 N N . MET A 1 75 ? 5.763 3.282 2.830 1.00 96.19 75 MET A N 1
ATOM 619 C CA . MET A 1 75 ? 4.419 3.879 2.890 1.00 96.19 75 MET A CA 1
ATOM 620 C C . MET A 1 75 ? 4.466 5.405 2.791 1.00 96.19 75 MET A C 1
ATOM 622 O O . MET A 1 75 ? 3.649 5.990 2.088 1.00 96.19 75 MET A O 1
ATOM 626 N N . GLN A 1 76 ? 5.447 6.051 3.430 1.00 94.94 76 GLN A N 1
ATOM 627 C CA . GLN A 1 76 ? 5.650 7.496 3.312 1.00 94.94 76 GLN A CA 1
ATOM 628 C C . GLN A 1 76 ? 5.947 7.897 1.861 1.00 94.94 76 GLN A C 1
ATOM 630 O O . GLN A 1 76 ? 5.334 8.829 1.347 1.00 94.94 76 GLN A O 1
ATOM 635 N N . ASN A 1 77 ? 6.827 7.161 1.176 1.00 95.44 77 ASN A N 1
ATOM 636 C CA . ASN A 1 77 ? 7.114 7.402 -0.240 1.00 95.44 77 ASN A CA 1
ATOM 637 C C . ASN A 1 77 ? 5.867 7.196 -1.116 1.00 95.44 77 ASN A C 1
ATOM 639 O O . ASN A 1 77 ? 5.591 8.007 -1.999 1.00 95.44 77 ASN A O 1
ATOM 643 N N . ALA A 1 78 ? 5.087 6.141 -0.856 1.00 96.00 78 ALA A N 1
ATOM 644 C CA . ALA A 1 78 ? 3.845 5.881 -1.578 1.00 96.00 78 ALA A CA 1
ATOM 645 C C . ALA A 1 78 ? 2.806 6.994 -1.370 1.00 96.00 78 ALA A C 1
ATOM 647 O O . ALA A 1 78 ? 2.136 7.380 -2.327 1.00 96.00 78 ALA A O 1
ATOM 648 N N . ASP A 1 79 ? 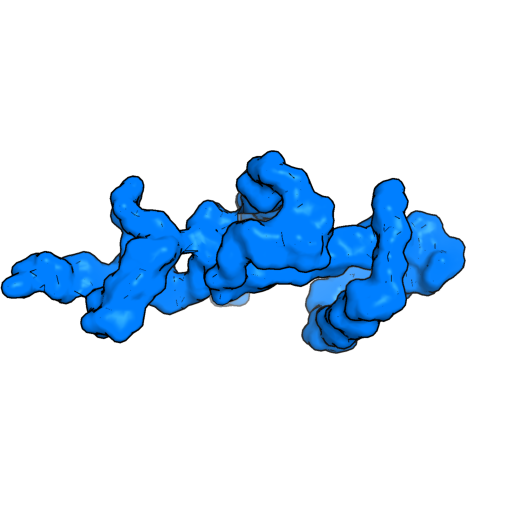2.692 7.549 -0.158 1.00 95.06 79 ASP A N 1
ATOM 649 C CA . ASP A 1 79 ? 1.778 8.663 0.110 1.00 95.06 79 ASP A CA 1
ATOM 650 C C . ASP A 1 79 ? 2.124 9.904 -0.724 1.00 95.06 79 ASP A C 1
ATOM 652 O O . ASP A 1 79 ? 1.233 10.502 -1.330 1.00 95.06 79 ASP A O 1
ATOM 656 N N . TRP A 1 80 ? 3.414 10.239 -0.834 1.00 95.94 80 TRP A N 1
ATOM 657 C CA . TRP A 1 80 ? 3.883 11.338 -1.683 1.00 95.94 80 TRP A CA 1
ATOM 658 C C . TRP A 1 80 ? 3.534 11.126 -3.160 1.00 95.94 80 TRP A C 1
ATOM 660 O O . TRP A 1 80 ? 3.021 12.041 -3.810 1.00 95.94 80 TRP A O 1
ATOM 670 N N . LEU A 1 81 ? 3.755 9.918 -3.687 1.00 95.69 81 LEU A N 1
ATOM 671 C CA . LEU A 1 81 ? 3.426 9.585 -5.078 1.00 95.69 81 LEU A CA 1
ATOM 672 C C . LEU A 1 81 ? 1.917 9.653 -5.338 1.00 95.69 81 LEU A C 1
ATOM 674 O O . LEU A 1 81 ? 1.480 10.237 -6.329 1.00 95.69 81 LEU A O 1
ATOM 678 N N . LEU A 1 82 ? 1.105 9.113 -4.430 1.00 95.69 82 LEU A N 1
ATOM 679 C CA . LEU A 1 82 ? -0.352 9.140 -4.554 1.00 95.69 82 LEU A CA 1
ATOM 680 C C . LEU A 1 82 ? -0.929 10.543 -4.377 1.00 95.69 82 LEU A C 1
ATOM 682 O O . LEU A 1 82 ? -1.938 10.877 -5.003 1.00 95.69 82 LEU A O 1
ATOM 686 N N . TYR A 1 83 ? -0.304 11.377 -3.546 1.00 92.69 83 TYR A N 1
ATOM 687 C CA . TYR A 1 83 ? -0.633 12.793 -3.466 1.00 92.69 83 TYR A CA 1
ATOM 688 C C . TYR A 1 83 ? -0.378 13.486 -4.808 1.00 92.69 83 TYR A C 1
ATOM 690 O O . TYR A 1 83 ? -1.285 14.143 -5.320 1.00 92.69 83 TYR A O 1
ATOM 698 N N . GLY A 1 84 ? 0.800 13.279 -5.408 1.00 94.31 84 GLY A N 1
ATOM 699 C CA . GLY A 1 84 ? 1.135 13.798 -6.735 1.00 94.31 84 GLY A CA 1
ATOM 700 C C . GLY A 1 84 ? 0.150 13.331 -7.809 1.00 94.31 84 GLY A C 1
ATOM 701 O O . GLY A 1 84 ? -0.411 14.157 -8.525 1.00 94.31 84 GLY A O 1
ATOM 702 N N . ALA A 1 85 ? -0.157 12.030 -7.851 1.00 93.12 85 ALA A N 1
ATOM 703 C CA . ALA A 1 85 ? -1.149 11.464 -8.767 1.00 93.12 85 ALA A CA 1
ATOM 704 C C . ALA A 1 85 ? -2.529 12.119 -8.598 1.00 93.12 85 ALA A C 1
ATOM 706 O O . ALA A 1 85 ? -3.178 12.482 -9.576 1.00 93.12 85 ALA A O 1
ATOM 707 N N . LYS A 1 86 ? -2.970 12.336 -7.354 1.00 92.00 86 LYS A N 1
ATOM 708 C CA . LYS A 1 86 ? -4.244 13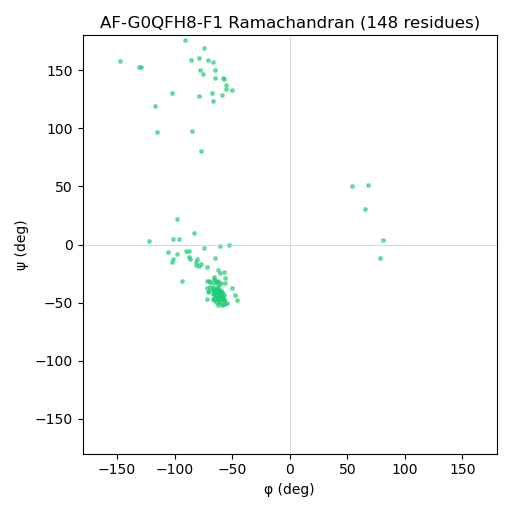.002 -7.059 1.00 92.00 86 LYS A CA 1
ATOM 709 C C . LYS A 1 86 ? -4.247 14.458 -7.536 1.00 92.00 86 LYS A C 1
ATOM 711 O O . LYS A 1 86 ? -5.267 14.903 -8.050 1.00 92.00 86 LYS A O 1
ATOM 716 N N . GLU A 1 87 ? -3.149 15.199 -7.390 1.00 91.19 87 GLU A N 1
ATOM 717 C CA . GLU A 1 87 ? -3.060 16.571 -7.914 1.00 91.19 87 GLU A CA 1
ATOM 718 C C . GLU A 1 87 ? -3.030 16.601 -9.453 1.00 91.19 87 GLU A C 1
ATOM 720 O O . GLU A 1 87 ? -3.706 17.440 -10.038 1.00 91.19 87 GLU A O 1
ATOM 725 N N . LEU A 1 88 ? -2.384 15.635 -10.121 1.00 91.12 88 LEU A N 1
ATOM 726 C CA . LEU A 1 88 ? -2.451 15.492 -11.586 1.00 91.12 88 LEU A CA 1
ATOM 727 C C . LEU A 1 88 ? -3.867 15.193 -12.094 1.00 91.12 88 LEU A C 1
ATOM 729 O O . LEU A 1 88 ? -4.269 15.684 -13.141 1.00 91.12 88 LEU A O 1
ATOM 733 N N . VAL A 1 89 ? -4.656 14.404 -11.364 1.00 90.00 89 VAL A N 1
ATOM 734 C CA . VAL A 1 89 ? -6.063 14.169 -11.731 1.00 90.00 89 VAL A CA 1
ATOM 735 C C . VAL A 1 89 ? -6.890 15.452 -11.588 1.00 90.00 89 VAL A C 1
ATOM 737 O O . VAL A 1 89 ? -7.806 15.680 -12.370 1.00 90.00 89 VAL A O 1
ATOM 740 N N . ARG A 1 90 ? -6.562 16.320 -10.621 1.00 85.06 90 ARG A N 1
ATOM 741 C CA . ARG A 1 90 ? -7.280 17.587 -10.394 1.00 85.06 90 ARG A CA 1
ATOM 742 C C . ARG A 1 90 ? -7.025 18.646 -11.462 1.00 85.06 90 ARG A C 1
ATOM 744 O O . ARG A 1 90 ? -7.811 19.584 -11.536 1.00 85.06 90 ARG A O 1
ATOM 751 N N . THR A 1 91 ? -5.949 18.534 -12.243 1.00 87.56 91 THR A N 1
ATOM 752 C CA . THR A 1 91 ? -5.681 19.465 -13.349 1.00 87.56 91 THR A CA 1
ATOM 753 C C . THR A 1 91 ? -6.484 19.141 -14.609 1.00 87.56 91 THR A C 1
ATOM 755 O O . THR A 1 91 ? -6.537 19.974 -15.510 1.00 87.56 91 THR A O 1
ATOM 758 N N . LYS A 1 92 ? -7.117 17.963 -14.681 1.00 83.00 92 LYS A N 1
ATOM 759 C CA . LYS A 1 92 ? -8.031 17.577 -15.764 1.00 83.00 92 LYS A CA 1
ATOM 760 C C . LYS A 1 92 ? -9.457 18.066 -15.483 1.00 83.00 92 LYS A C 1
ATOM 762 O O . LYS A 1 92 ? -9.816 18.317 -14.332 1.00 83.00 92 LYS A O 1
ATOM 767 N N . ASP A 1 93 ? -10.275 18.173 -16.530 1.00 77.12 93 ASP A N 1
ATOM 768 C CA . ASP A 1 93 ? -11.681 18.576 -16.412 1.00 77.12 93 ASP A CA 1
ATOM 769 C C . ASP A 1 93 ? -12.447 17.669 -15.437 1.00 77.12 93 ASP A C 1
ATOM 771 O O . ASP A 1 93 ? -12.290 16.449 -15.437 1.00 77.12 93 ASP A O 1
ATOM 775 N N . MET A 1 94 ? -13.286 18.249 -14.576 1.00 70.69 94 MET A N 1
ATOM 776 C CA . MET A 1 94 ? -14.017 17.484 -13.560 1.00 70.69 94 MET A CA 1
ATOM 777 C C . MET A 1 94 ? -15.208 16.728 -14.166 1.00 70.69 94 MET A C 1
ATOM 779 O O . MET A 1 94 ? -16.354 17.154 -14.043 1.00 70.69 94 MET A O 1
ATOM 783 N N . ASP A 1 95 ? -14.947 15.581 -14.786 1.00 78.75 95 ASP A N 1
ATOM 784 C CA . ASP A 1 95 ? -15.972 14.618 -15.186 1.00 78.75 95 ASP A CA 1
ATOM 785 C C . A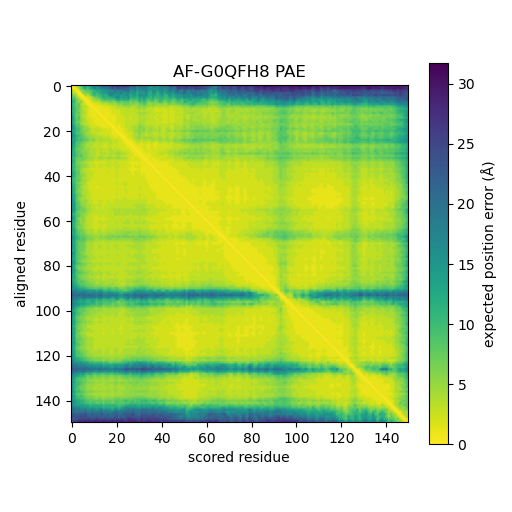SP A 1 95 ? -16.238 13.560 -14.089 1.00 78.75 95 ASP A C 1
ATOM 787 O O . ASP A 1 95 ? -15.633 13.538 -13.006 1.00 78.75 95 ASP A O 1
ATOM 791 N N . THR A 1 96 ? -17.222 12.687 -14.320 1.00 74.94 96 THR A N 1
ATOM 792 C CA . THR A 1 96 ? -17.587 11.618 -13.374 1.00 74.94 96 THR A CA 1
ATOM 793 C C . THR A 1 96 ? -16.445 10.619 -13.154 1.00 74.94 96 THR A C 1
ATOM 795 O O . THR A 1 96 ? -16.306 10.081 -12.052 1.00 74.94 96 THR A O 1
ATOM 798 N N . GLU A 1 97 ? -15.606 10.392 -14.164 1.00 80.94 97 GLU A N 1
ATOM 799 C CA . GLU A 1 97 ? -14.485 9.456 -14.102 1.00 80.94 97 GLU A CA 1
ATO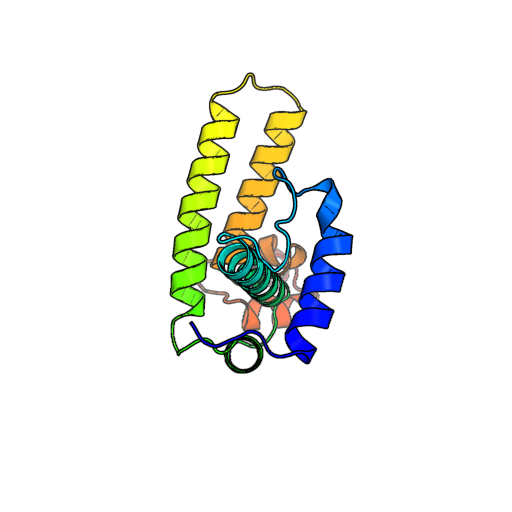M 800 C C . GLU A 1 97 ? -13.359 9.997 -13.212 1.00 80.94 97 GLU A C 1
ATOM 802 O O . GLU A 1 97 ? -12.933 9.325 -12.270 1.00 80.94 97 GLU A O 1
ATOM 807 N N . ASN A 1 98 ? -12.974 11.259 -13.395 1.00 82.62 98 ASN A N 1
ATOM 808 C CA . ASN A 1 98 ? -11.978 11.943 -12.577 1.00 82.62 98 ASN A CA 1
ATOM 809 C C . ASN A 1 98 ? -12.418 12.043 -11.110 1.00 82.62 98 ASN A C 1
ATOM 811 O O . ASN A 1 98 ? -11.597 11.890 -10.202 1.00 82.62 98 ASN A O 1
ATOM 815 N N . ASN A 1 99 ? -13.717 12.211 -10.842 1.00 85.75 99 ASN A N 1
ATOM 816 C CA . ASN A 1 99 ? -14.253 12.155 -9.478 1.00 85.75 99 ASN A CA 1
ATOM 817 C C . ASN A 1 99 ? -14.098 10.767 -8.835 1.00 85.75 99 ASN A C 1
ATOM 819 O O . ASN A 1 99 ? -13.755 10.664 -7.651 1.00 85.75 99 ASN A O 1
ATOM 823 N N . LYS A 1 100 ? -14.325 9.693 -9.601 1.00 90.56 100 LYS A N 1
ATOM 824 C CA . LYS A 1 100 ? -14.125 8.317 -9.128 1.00 90.56 100 LYS A CA 1
ATOM 825 C C . LYS A 1 100 ? -12.652 8.060 -8.810 1.00 90.56 100 LYS A C 1
ATOM 827 O O . LYS A 1 100 ? -12.347 7.651 -7.692 1.00 90.56 100 LYS A O 1
ATOM 832 N N . VAL A 1 101 ? -11.748 8.403 -9.728 1.00 91.50 101 VAL A N 1
ATOM 833 C CA . VAL A 1 101 ? -10.297 8.238 -9.541 1.00 91.50 101 VAL A CA 1
ATOM 834 C C . VAL A 1 101 ? -9.805 9.006 -8.312 1.00 91.50 101 VAL A C 1
ATOM 836 O O . VAL A 1 101 ? -9.071 8.458 -7.491 1.00 91.50 101 VAL A O 1
ATOM 839 N N . GLN A 1 102 ? -10.251 10.250 -8.112 1.00 91.38 102 GLN A N 1
ATOM 840 C CA . GLN A 1 102 ? -9.893 11.019 -6.915 1.00 91.38 102 GLN A CA 1
ATOM 841 C C . GLN A 1 102 ? -10.346 10.340 -5.617 1.00 91.38 102 GLN A C 1
ATOM 843 O O . GLN A 1 102 ? -9.621 10.374 -4.619 1.00 91.38 102 GLN A O 1
ATOM 848 N N . ASN A 1 103 ? -11.538 9.742 -5.600 1.00 91.94 103 ASN A N 1
ATOM 849 C CA . ASN A 1 103 ? -12.040 9.023 -4.431 1.00 91.94 103 ASN A CA 1
ATOM 850 C C . ASN A 1 103 ? -11.266 7.724 -4.186 1.00 91.94 103 ASN A C 1
ATOM 852 O O . ASN A 1 103 ? -10.927 7.436 -3.036 1.00 91.94 103 ASN A O 1
ATOM 856 N N . ASP A 1 104 ? -10.930 6.988 -5.242 1.00 94.25 104 ASP A N 1
ATOM 857 C CA . ASP A 1 104 ? -10.139 5.761 -5.148 1.00 94.25 104 ASP A CA 1
ATOM 858 C C . ASP A 1 104 ? -8.719 6.057 -4.637 1.00 94.25 104 ASP A C 1
ATOM 860 O O . ASP A 1 104 ? -8.248 5.395 -3.710 1.00 94.25 104 ASP A O 1
ATOM 864 N N . LEU A 1 105 ? -8.083 7.134 -5.116 1.00 94.94 105 LEU A N 1
ATOM 865 C CA . LEU A 1 105 ? -6.790 7.604 -4.605 1.00 94.94 105 LEU A CA 1
ATOM 866 C C . LEU A 1 105 ? -6.864 8.013 -3.128 1.00 94.94 105 LEU A C 1
ATOM 868 O O . LEU A 1 105 ? -5.991 7.644 -2.344 1.00 94.94 105 LEU A O 1
ATOM 872 N N . LYS A 1 106 ? -7.914 8.735 -2.708 1.00 93.12 106 LYS A N 1
ATOM 873 C CA . LYS A 1 106 ? -8.116 9.093 -1.289 1.00 93.12 106 LYS A CA 1
ATOM 874 C C . LYS A 1 106 ? -8.234 7.851 -0.404 1.00 93.12 106 LYS A C 1
ATOM 876 O O . LYS A 1 106 ? -7.609 7.801 0.654 1.00 93.12 106 LYS A O 1
ATOM 881 N N . LYS A 1 107 ? -9.014 6.851 -0.828 1.00 95.00 107 LYS A N 1
ATOM 882 C CA . LYS A 1 107 ? -9.153 5.583 -0.099 1.00 95.00 107 LYS A CA 1
ATOM 883 C C . LYS A 1 107 ? -7.827 4.832 -0.035 1.00 95.00 107 LYS A C 1
ATOM 885 O O . LYS A 1 107 ? -7.460 4.359 1.036 1.00 95.00 107 LYS A O 1
ATOM 890 N N . LEU A 1 108 ? -7.106 4.733 -1.153 1.00 96.44 108 LEU A N 1
ATOM 891 C CA . LEU A 1 108 ? -5.830 4.024 -1.218 1.00 96.44 108 LEU A CA 1
ATOM 892 C C . LEU A 1 108 ? -4.776 4.660 -0.305 1.00 96.44 108 LEU A C 1
ATOM 894 O O . LEU A 1 108 ? -4.101 3.929 0.415 1.00 96.44 108 LEU A O 1
ATOM 898 N N . ARG A 1 109 ? -4.692 5.997 -0.267 1.00 95.31 109 ARG A N 1
ATOM 899 C CA . ARG A 1 109 ? -3.796 6.724 0.649 1.00 95.31 109 ARG A CA 1
ATOM 900 C C . ARG A 1 109 ? -4.057 6.358 2.109 1.00 95.31 109 ARG A C 1
ATOM 902 O O . ARG A 1 109 ? -3.139 5.904 2.778 1.00 95.31 109 ARG A O 1
ATOM 909 N N . LEU A 1 110 ? -5.312 6.425 2.563 1.00 93.62 110 LEU A N 1
ATOM 910 C CA . LEU A 1 110 ? -5.680 6.029 3.933 1.00 93.62 110 LEU A CA 1
ATOM 911 C C . LEU A 1 110 ? -5.365 4.552 4.216 1.00 93.62 110 LEU A C 1
ATOM 913 O O . LEU A 1 110 ? -4.898 4.193 5.296 1.00 93.62 110 LEU A O 1
ATOM 917 N N . ARG A 1 111 ? -5.612 3.668 3.245 1.00 96.56 111 ARG A N 1
ATOM 918 C CA . ARG A 1 111 ? -5.316 2.240 3.399 1.00 96.56 111 ARG A CA 1
ATOM 919 C C . ARG A 1 111 ? -3.821 1.967 3.529 1.00 96.56 111 ARG A C 1
ATOM 921 O O . ARG A 1 111 ? -3.453 1.128 4.345 1.00 96.56 111 ARG A O 1
ATOM 928 N N . LEU A 1 112 ? -2.981 2.656 2.757 1.00 96.06 112 LEU A N 1
ATOM 929 C CA . LEU A 1 112 ? -1.521 2.548 2.839 1.00 96.06 112 LEU A CA 1
ATOM 930 C C . LEU A 1 112 ? -0.964 3.205 4.098 1.00 96.06 112 LEU A C 1
ATOM 932 O O . LEU A 1 112 ? -0.060 2.653 4.711 1.00 96.06 112 LEU A O 1
ATOM 936 N N . GLU A 1 113 ? -1.522 4.331 4.526 1.00 93.38 113 GLU A N 1
ATOM 937 C CA . GLU A 1 113 ? -1.120 4.995 5.766 1.00 93.38 113 GLU A CA 1
ATOM 938 C C . GLU A 1 113 ? -1.324 4.078 6.980 1.00 93.38 113 GLU A C 1
ATOM 940 O O . GLU A 1 113 ? -0.435 3.933 7.819 1.00 93.38 113 GLU A O 1
ATOM 945 N N . HIS A 1 114 ? -2.475 3.406 7.046 1.00 93.69 114 HIS A N 1
ATOM 946 C CA . HIS A 1 114 ? -2.854 2.626 8.222 1.00 93.69 114 HIS A CA 1
ATOM 947 C C . HIS A 1 114 ? -2.642 1.112 8.091 1.00 93.69 114 HIS A C 1
ATOM 949 O O . HIS A 1 114 ? -2.729 0.409 9.096 1.00 93.69 114 HIS A O 1
ATOM 955 N N . GLY A 1 115 ? -2.383 0.590 6.890 1.00 96.00 115 GLY A N 1
ATOM 956 C CA . GLY A 1 115 ? -2.216 -0.848 6.650 1.00 96.00 115 GLY A CA 1
ATOM 957 C C . GLY A 1 115 ? -3.494 -1.637 6.838 1.00 96.00 115 GLY A C 1
ATOM 958 O O . GLY A 1 115 ? -3.515 -2.601 7.601 1.00 96.00 115 GLY A O 1
ATOM 959 N N . ILE A 1 116 ? -4.568 -1.186 6.188 1.00 96.25 116 ILE A N 1
ATOM 960 C CA . ILE A 1 116 ? -5.919 -1.714 6.395 1.00 96.25 116 ILE A CA 1
ATOM 961 C C . ILE A 1 116 ? -6.649 -2.047 5.095 1.00 96.25 116 ILE A C 1
ATOM 963 O O . ILE A 1 116 ? -6.461 -1.413 4.048 1.00 96.25 116 ILE A O 1
ATOM 967 N N . LYS A 1 117 ? -7.577 -3.001 5.187 1.00 97.00 117 LYS A N 1
ATOM 968 C CA . LYS A 1 117 ? -8.595 -3.226 4.162 1.00 97.00 117 LYS A CA 1
ATOM 969 C C . LYS A 1 117 ? -9.615 -2.089 4.161 1.00 97.00 117 LYS A C 1
ATOM 971 O O . LYS A 1 117 ? -9.795 -1.369 5.143 1.00 97.00 117 LYS A O 1
ATOM 976 N N . GLU A 1 118 ? -10.313 -1.945 3.037 1.00 95.12 118 GLU A N 1
ATOM 977 C CA . GLU A 1 118 ? -11.262 -0.847 2.814 1.00 95.12 118 GLU A CA 1
ATOM 978 C C . GLU A 1 118 ? -12.408 -0.819 3.840 1.00 95.12 118 GLU A C 1
ATOM 980 O O . GLU A 1 118 ? -12.848 0.251 4.255 1.00 95.12 118 GLU A O 1
ATOM 985 N N . GLU A 1 119 ? -12.846 -1.984 4.319 1.00 93.94 119 GLU A N 1
ATOM 986 C CA . GLU A 1 119 ? -13.927 -2.103 5.305 1.00 93.94 119 GLU A CA 1
ATOM 987 C C . GLU A 1 119 ? -13.618 -1.445 6.663 1.00 93.94 119 GLU A C 1
ATOM 989 O O . GLU A 1 119 ? -14.538 -1.058 7.386 1.00 93.94 119 GLU A O 1
ATOM 994 N N . LEU A 1 120 ? -12.334 -1.246 6.989 1.00 94.12 120 LEU A N 1
ATOM 995 C CA . LEU A 1 120 ? -11.900 -0.603 8.230 1.00 94.12 120 LEU A CA 1
ATOM 996 C C . LEU A 1 120 ? -11.808 0.928 8.125 1.00 94.12 120 LEU A C 1
ATOM 998 O O . LEU A 1 120 ? -11.606 1.592 9.143 1.00 94.12 120 LEU A O 1
ATOM 1002 N N . LEU A 1 121 ? -12.005 1.520 6.938 1.00 91.81 121 LEU A N 1
ATOM 1003 C CA . LEU A 1 121 ? -11.908 2.976 6.737 1.00 91.81 121 LEU A CA 1
ATOM 1004 C C . LEU A 1 121 ? -12.846 3.778 7.651 1.00 91.81 121 LEU A C 1
ATOM 1006 O O . LEU A 1 121 ? -12.546 4.917 7.995 1.00 91.81 121 LEU A O 1
ATOM 1010 N N . ASN A 1 122 ? -13.983 3.208 8.058 1.00 87.38 122 ASN A N 1
ATOM 1011 C CA . ASN A 1 122 ? -14.923 3.876 8.963 1.00 87.38 122 ASN A CA 1
ATOM 1012 C C . ASN A 1 122 ? -14.495 3.839 10.438 1.00 87.38 122 ASN A C 1
ATOM 1014 O O . ASN A 1 122 ? -14.987 4.646 11.223 1.00 87.38 122 ASN A O 1
ATOM 1018 N N . LEU A 1 123 ? -13.589 2.931 10.809 1.00 86.44 123 LEU A N 1
ATOM 1019 C CA . LEU A 1 123 ? -13.056 2.796 12.166 1.00 86.44 123 LEU A CA 1
ATOM 1020 C C . LEU A 1 123 ? -11.752 3.574 12.356 1.00 86.44 123 LEU A C 1
ATOM 1022 O O . LEU A 1 123 ? -11.493 4.061 13.449 1.00 86.44 123 LEU A O 1
ATOM 1026 N N . ILE A 1 124 ? -10.947 3.706 11.299 1.00 83.06 124 ILE A N 1
ATOM 1027 C CA . ILE A 1 124 ? -9.612 4.314 11.378 1.00 83.06 124 ILE A CA 1
ATOM 1028 C C . ILE A 1 124 ? -9.632 5.849 11.463 1.00 83.06 124 ILE A C 1
ATOM 1030 O O . ILE A 1 124 ? -8.651 6.444 11.883 1.00 83.06 124 ILE A O 1
ATOM 1034 N N . LYS A 1 125 ? -10.757 6.503 11.130 1.00 72.06 125 LYS A N 1
ATOM 1035 C CA . LYS A 1 125 ? -10.933 7.975 11.183 1.00 72.06 125 LYS A CA 1
ATOM 1036 C C . LYS A 1 125 ? -10.762 8.595 12.580 1.00 72.06 125 LYS A C 1
ATOM 1038 O O . LYS A 1 125 ? -10.946 9.798 12.733 1.00 72.06 125 LYS A O 1
ATOM 1043 N N . TYR A 1 126 ? -10.498 7.790 13.602 1.00 69.81 126 TYR A N 1
ATOM 1044 C CA . TYR A 1 126 ? -10.388 8.216 14.987 1.00 69.81 126 TYR A CA 1
ATOM 1045 C C . TYR A 1 126 ? -8.960 7.939 15.470 1.00 69.81 126 TYR A C 1
ATOM 1047 O O . TYR A 1 126 ? -8.552 6.778 15.510 1.00 69.81 126 TYR A O 1
ATOM 1055 N N . ASP A 1 127 ? -8.242 8.993 15.875 1.00 60.00 127 ASP A N 1
ATOM 1056 C CA . ASP A 1 127 ? -6.789 9.060 16.162 1.00 60.00 127 ASP A CA 1
ATOM 1057 C C . ASP A 1 127 ? -6.205 8.018 17.146 1.00 60.00 127 ASP A C 1
ATOM 1059 O O . ASP A 1 127 ? -5.009 8.016 17.423 1.00 60.00 127 ASP A O 1
ATOM 1063 N N . GLN A 1 128 ? -7.009 7.106 17.698 1.00 75.69 128 GLN A N 1
ATOM 1064 C CA . GLN A 1 128 ? -6.604 6.158 18.744 1.00 75.69 128 GLN A CA 1
ATOM 1065 C C . GLN A 1 128 ? -6.799 4.674 18.374 1.00 75.69 128 GLN A C 1
ATOM 1067 O O . GLN A 1 128 ? -6.545 3.785 19.201 1.00 75.69 128 GLN A O 1
ATOM 1072 N N . ILE A 1 129 ? -7.239 4.370 17.146 1.00 82.00 129 ILE A N 1
ATOM 1073 C CA . ILE A 1 129 ? -7.501 2.997 16.688 1.00 82.00 129 ILE A CA 1
ATOM 1074 C C . ILE A 1 129 ? -6.543 2.620 15.549 1.00 82.00 129 ILE A C 1
ATOM 1076 O O . ILE A 1 129 ? -6.801 2.886 14.381 1.00 82.00 129 ILE A O 1
ATOM 1080 N N . GLY A 1 130 ? -5.449 1.931 15.886 1.00 86.38 130 GLY A N 1
ATOM 1081 C CA . GLY A 1 130 ? -4.566 1.309 14.889 1.00 86.38 130 GLY A CA 1
ATOM 1082 C C . GLY A 1 130 ? -5.166 0.044 14.253 1.00 86.38 130 GLY A C 1
ATOM 1083 O O . GLY A 1 130 ? -6.144 -0.511 14.766 1.00 86.38 130 GLY A O 1
ATOM 1084 N N . ARG A 1 131 ? -4.534 -0.469 13.183 1.00 91.94 131 ARG A N 1
ATOM 1085 C CA . ARG A 1 131 ? -5.026 -1.605 12.364 1.00 91.94 131 ARG A CA 1
ATOM 1086 C C . ARG A 1 131 ? -5.490 -2.821 13.172 1.00 91.94 131 ARG A C 1
ATOM 1088 O O . ARG A 1 131 ? -6.566 -3.353 12.927 1.00 91.94 131 ARG A O 1
ATOM 1095 N N . VAL A 1 132 ? -4.729 -3.209 14.200 1.00 92.06 132 VAL A N 1
ATOM 1096 C CA . VAL A 1 132 ? -5.019 -4.394 15.029 1.00 92.06 132 VAL A CA 1
ATOM 1097 C C . VAL A 1 132 ? -6.298 -4.207 15.845 1.00 92.06 132 VAL A C 1
ATOM 1099 O O . VAL A 1 132 ? -7.112 -5.122 15.950 1.00 92.06 132 VAL A O 1
ATOM 1102 N N . ARG A 1 133 ? -6.496 -3.019 16.431 1.00 90.56 133 ARG A N 1
ATOM 1103 C CA . ARG A 1 133 ? -7.712 -2.715 17.197 1.00 90.56 133 ARG A CA 1
ATOM 1104 C C . ARG A 1 133 ? -8.913 -2.567 16.268 1.00 90.56 133 ARG A C 1
ATOM 1106 O O . ARG A 1 133 ? -9.971 -3.093 16.590 1.00 90.56 133 ARG A O 1
ATOM 1113 N N . ALA A 1 134 ? -8.737 -1.914 15.119 1.00 92.19 134 ALA A N 1
ATOM 1114 C CA . ALA A 1 134 ? -9.793 -1.767 14.120 1.00 92.19 134 ALA A CA 1
ATOM 1115 C C . ALA A 1 134 ? -10.292 -3.128 13.621 1.00 92.19 134 ALA A C 1
ATOM 1117 O O . ALA A 1 134 ? -11.499 -3.355 13.609 1.00 92.19 134 ALA A O 1
ATOM 1118 N N . ARG A 1 135 ? -9.375 -4.051 13.302 1.00 94.44 135 ARG A N 1
ATOM 1119 C CA . ARG A 1 135 ? -9.715 -5.422 12.911 1.00 94.44 135 ARG A CA 1
ATOM 1120 C C . ARG A 1 135 ? -10.511 -6.138 13.998 1.00 94.44 135 ARG A C 1
ATOM 1122 O O . ARG A 1 135 ? -11.612 -6.599 13.727 1.00 94.44 135 ARG A O 1
ATOM 1129 N N . LYS A 1 136 ? -10.022 -6.128 15.244 1.00 92.69 136 LYS A N 1
ATOM 1130 C CA . LYS A 1 136 ? -10.743 -6.730 16.378 1.00 92.69 136 LYS A CA 1
ATOM 1131 C C . LYS A 1 136 ? -12.164 -6.180 16.507 1.00 92.69 136 LYS A C 1
ATOM 1133 O O . LYS A 1 136 ? -13.103 -6.957 16.589 1.00 92.69 136 LYS A O 1
ATOM 1138 N N . LEU A 1 137 ? -12.337 -4.857 16.499 1.00 91.25 137 LEU A N 1
ATOM 1139 C CA . LEU A 1 137 ? -13.663 -4.234 16.580 1.00 91.25 137 LEU A CA 1
ATOM 1140 C C . LEU A 1 137 ? -14.578 -4.689 15.437 1.00 91.25 137 LEU A C 1
ATOM 1142 O O . LEU A 1 137 ? -15.716 -5.088 15.684 1.00 91.25 137 LEU A O 1
ATOM 1146 N N . TYR A 1 138 ? -14.068 -4.679 14.206 1.00 92.75 138 TYR A N 1
ATOM 1147 C CA . TYR A 1 138 ? -14.822 -5.101 13.032 1.00 92.75 138 TYR A CA 1
ATOM 1148 C C . TYR A 1 138 ? -15.277 -6.564 13.120 1.00 92.75 138 TYR A C 1
ATOM 1150 O O . TYR A 1 138 ? -16.437 -6.858 12.823 1.00 92.75 138 TYR A O 1
ATOM 1158 N N . ASP A 1 139 ? -14.403 -7.454 13.595 1.00 92.75 139 ASP A N 1
ATOM 1159 C CA . ASP A 1 139 ? -14.692 -8.881 13.777 1.00 92.75 139 ASP A CA 1
ATOM 1160 C C . ASP A 1 139 ? -15.763 -9.122 14.862 1.00 92.75 139 ASP A C 1
ATOM 1162 O O . ASP A 1 139 ? -16.564 -10.047 14.748 1.00 92.75 139 ASP A O 1
ATOM 1166 N N . TYR A 1 140 ? -15.859 -8.238 15.865 1.00 93.00 140 TYR A N 1
ATOM 1167 C CA . TYR A 1 140 ? -16.950 -8.211 16.853 1.00 93.00 140 TYR A CA 1
ATOM 1168 C C . TYR A 1 140 ? -18.217 -7.476 16.364 1.00 93.00 140 TYR A C 1
ATOM 1170 O O . TYR A 1 140 ? -19.130 -7.213 17.145 1.00 93.00 140 TYR A O 1
ATOM 1178 N N . GLY A 1 141 ? -18.300 -7.122 15.078 1.00 90.19 141 GLY A N 1
ATOM 1179 C CA . GLY A 1 141 ? -19.461 -6.449 14.484 1.00 90.19 141 GLY A CA 1
ATOM 1180 C C . GLY A 1 141 ? -19.516 -4.934 14.718 1.00 90.19 141 GLY A C 1
ATOM 1181 O O . GLY A 1 141 ? -20.460 -4.273 14.276 1.00 90.19 141 GLY A O 1
ATOM 1182 N N . ILE A 1 142 ? -18.500 -4.349 15.353 1.00 87.06 142 ILE A N 1
ATOM 1183 C CA . ILE A 1 142 ? -18.388 -2.906 15.581 1.00 87.06 142 ILE A CA 1
ATOM 1184 C C . ILE A 1 142 ? -17.761 -2.280 14.338 1.00 87.06 142 ILE A C 1
ATOM 1186 O O . ILE A 1 142 ? -16.548 -2.281 14.157 1.00 87.06 142 ILE A O 1
ATOM 1190 N N . ARG A 1 143 ? -18.606 -1.735 13.459 1.00 84.00 143 ARG A N 1
ATOM 1191 C CA . ARG A 1 143 ? -18.179 -1.164 12.164 1.00 84.00 143 ARG A CA 1
ATOM 1192 C C . ARG A 1 143 ? -18.112 0.359 12.150 1.00 84.00 143 ARG A C 1
ATOM 1194 O O . ARG A 1 143 ? -17.554 0.951 11.231 1.00 84.00 143 ARG A O 1
ATOM 1201 N N . THR A 1 144 ? -18.715 1.002 13.147 1.00 77.75 144 THR A N 1
ATOM 1202 C CA . THR A 1 144 ? -18.762 2.461 13.284 1.00 77.75 144 THR A CA 1
ATOM 1203 C C . THR A 1 144 ? -18.751 2.849 14.758 1.00 77.75 144 THR A C 1
ATOM 1205 O O . THR A 1 144 ? -19.173 2.065 15.609 1.00 77.75 144 THR A O 1
ATOM 1208 N N . ARG A 1 145 ? -18.346 4.086 15.066 1.00 67.25 145 ARG A N 1
ATOM 1209 C CA . ARG A 1 145 ? -18.361 4.616 16.438 1.00 67.25 145 ARG A CA 1
ATOM 1210 C C . ARG A 1 145 ? -19.737 4.550 17.109 1.00 67.25 145 ARG A C 1
ATOM 1212 O O . ARG A 1 145 ? -19.796 4.302 18.304 1.00 67.25 145 ARG A O 1
ATOM 1219 N N . LYS A 1 146 ? -20.839 4.692 16.360 1.00 63.62 146 LYS A N 1
ATOM 1220 C CA . LYS A 1 146 ? -22.208 4.608 16.914 1.00 63.62 146 LYS A CA 1
ATOM 1221 C C . LYS A 1 146 ? -22.489 3.282 17.629 1.00 63.62 146 LYS A C 1
ATOM 1223 O O . LYS A 1 146 ? -23.380 3.219 18.465 1.00 63.62 146 LYS A O 1
ATOM 1228 N N . THR A 1 147 ? -21.750 2.228 17.293 1.00 61.16 147 THR A N 1
ATOM 1229 C CA . THR A 1 147 ? -21.881 0.913 17.924 1.00 61.16 147 THR A CA 1
ATOM 1230 C C . THR A 1 147 ? -21.131 0.828 19.264 1.00 61.16 147 THR A C 1
ATOM 1232 O O . THR A 1 147 ? -21.447 -0.050 20.052 1.00 61.16 147 THR A O 1
ATOM 1235 N N . LEU A 1 148 ? -20.184 1.736 19.546 1.00 58.69 148 LEU A N 1
ATOM 1236 C CA . LEU A 1 148 ? -19.407 1.790 20.798 1.00 58.69 148 LEU A CA 1
ATOM 1237 C C . LEU A 1 148 ? -20.095 2.577 21.928 1.00 58.69 148 LEU A C 1
ATOM 1239 O O . LEU A 1 148 ? -19.640 2.518 23.063 1.00 58.69 148 LEU A O 1
ATOM 1243 N N . GLU A 1 149 ? -21.151 3.337 21.626 1.00 56.94 149 GLU A N 1
ATOM 1244 C CA . GLU A 1 149 ? -21.866 4.203 22.583 1.00 56.94 149 GLU A CA 1
ATOM 1245 C C . GLU A 1 149 ? -23.142 3.532 23.154 1.00 56.94 149 GLU A C 1
ATOM 1247 O O . GLU A 1 149 ? -24.056 4.222 23.602 1.00 56.94 149 GLU A O 1
ATOM 1252 N N . ARG A 1 150 ? -23.226 2.193 23.115 1.00 44.53 150 ARG A N 1
ATOM 1253 C CA . ARG A 1 150 ? -24.304 1.377 23.706 1.00 44.53 150 ARG A CA 1
ATOM 1254 C C . ARG A 1 150 ? -23.752 0.467 24.790 1.00 44.53 150 ARG A C 1
ATOM 1256 O O . ARG A 1 150 ? -24.496 0.249 25.767 1.00 44.53 150 ARG A O 1
#